Protein AF-A0A848C8Y2-F1 (afdb_monomer_lite)

Sequence (69 aa):
MLKFNKDFFRYFALLGTLGFVIIGNILVSLSIYFLIQKIFFESHLLFIIFLLLGIVSGFYSVYKQIMKK

Secondary structure (DSSP, 8-state):
-----HHHHHHHHHHHHHHHHHHHHHHHHHHHHHHHHHHS---HHHHHHHHHHHHHHHHHHHHHHHHT-

pLDDT: mean 89.59, std 10.82, range [41.81, 97.62]

Foldseek 3Di:
DPPCDPVNVVVVVLVVVLVCLLVVLQVVLVVVVVVVCVVDPDDPVSNVVSNVRSNVNSVVVSVCVVVVD

Structure (mmCIF, N/CA/C/O backbone):
data_AF-A0A848C8Y2-F1
#
_entry.id   AF-A0A848C8Y2-F1
#
loop_
_atom_site.group_PDB
_atom_site.id
_atom_site.type_symbol
_atom_site.label_atom_id
_atom_site.label_alt_id
_atom_site.label_comp_id
_atom_site.label_asym_id
_atom_site.label_entity_id
_atom_site.label_seq_id
_atom_site.pdbx_PDB_ins_code
_atom_site.Cartn_x
_atom_site.Cartn_y
_atom_site.Cartn_z
_atom_site.occupancy
_atom_site.B_iso_or_equiv
_atom_site.auth_seq_id
_atom_site.auth_comp_id
_atom_site.auth_asym_id
_atom_site.auth_atom_id
_atom_site.pdbx_PDB_model_num
ATOM 1 N N . MET A 1 1 ? 31.052 -14.736 -14.092 1.00 41.81 1 MET A N 1
ATOM 2 C CA . MET A 1 1 ? 30.587 -13.335 -14.196 1.00 41.81 1 MET A CA 1
ATOM 3 C C . MET A 1 1 ? 29.129 -13.367 -14.632 1.00 41.81 1 MET A C 1
ATOM 5 O O . MET A 1 1 ? 28.866 -13.707 -15.779 1.00 41.81 1 MET A O 1
ATOM 9 N N . LEU A 1 2 ? 28.188 -13.156 -13.705 1.00 57.00 2 LEU A N 1
ATOM 10 C CA . LEU A 1 2 ? 26.753 -13.112 -14.011 1.00 57.00 2 LEU A CA 1
ATOM 11 C C . LEU A 1 2 ? 26.516 -11.971 -15.008 1.00 57.00 2 LEU A C 1
ATOM 13 O O . LEU A 1 2 ? 26.518 -10.801 -14.632 1.00 57.00 2 LEU A O 1
ATOM 17 N N . LYS A 1 3 ? 26.376 -12.301 -16.297 1.00 61.12 3 LYS A N 1
ATOM 18 C CA . LYS A 1 3 ? 25.914 -11.358 -17.319 1.00 61.12 3 LYS A CA 1
ATOM 19 C C . LYS A 1 3 ? 24.429 -11.127 -17.064 1.00 61.12 3 LYS A C 1
ATOM 21 O O . LYS A 1 3 ? 23.583 -11.761 -17.688 1.00 61.12 3 LYS A O 1
ATOM 26 N N . PHE A 1 4 ? 24.113 -10.277 -16.093 1.00 67.25 4 PHE A N 1
ATOM 27 C CA . PHE A 1 4 ? 22.749 -9.813 -15.905 1.00 67.25 4 PHE A CA 1
ATOM 28 C C . PHE A 1 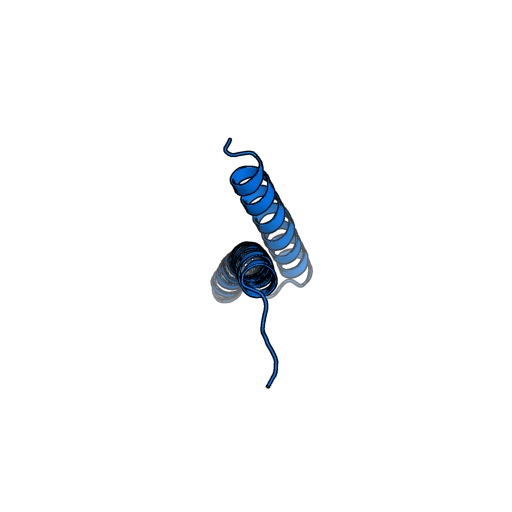4 ? 22.316 -9.117 -17.196 1.00 67.25 4 PHE A C 1
ATOM 30 O O . PHE A 1 4 ? 22.876 -8.092 -17.587 1.00 67.25 4 PHE A O 1
ATOM 37 N N . ASN A 1 5 ? 21.377 -9.739 -17.905 1.00 80.00 5 ASN A N 1
ATOM 38 C CA . ASN A 1 5 ? 20.887 -9.229 -19.173 1.00 80.00 5 ASN A CA 1
ATOM 39 C C . ASN A 1 5 ? 20.106 -7.927 -18.921 1.00 80.00 5 ASN A C 1
ATOM 41 O O . ASN A 1 5 ? 19.359 -7.820 -17.947 1.00 80.00 5 ASN A O 1
ATOM 45 N N . LYS A 1 6 ? 20.252 -6.935 -19.800 1.00 82.38 6 LYS A N 1
ATOM 46 C CA . LYS A 1 6 ? 19.532 -5.654 -19.727 1.00 82.38 6 LYS A CA 1
ATOM 47 C C . LYS A 1 6 ? 18.015 -5.861 -19.629 1.00 82.38 6 LYS A C 1
ATOM 49 O O . LYS A 1 6 ? 17.336 -5.125 -18.916 1.00 82.38 6 LYS A O 1
ATOM 54 N N . ASP A 1 7 ? 17.504 -6.905 -20.278 1.00 86.50 7 ASP A N 1
ATOM 55 C CA . ASP A 1 7 ? 16.092 -7.287 -20.213 1.00 86.50 7 ASP A CA 1
ATOM 56 C C . ASP A 1 7 ? 15.666 -7.739 -18.814 1.00 86.50 7 ASP A C 1
ATOM 58 O O . ASP A 1 7 ? 14.583 -7.380 -18.360 1.00 86.50 7 ASP A O 1
ATOM 62 N N . PHE A 1 8 ? 16.533 -8.459 -18.094 1.00 89.56 8 PHE A N 1
ATOM 63 C CA . PHE A 1 8 ? 16.262 -8.886 -16.722 1.00 89.56 8 PHE A CA 1
ATOM 64 C C . PHE A 1 8 ? 16.054 -7.676 -15.810 1.00 89.56 8 PHE A C 1
ATOM 66 O O . PHE A 1 8 ? 15.035 -7.591 -15.129 1.00 89.56 8 PHE A O 1
ATOM 73 N N . PHE A 1 9 ? 16.963 -6.696 -15.859 1.00 89.56 9 PHE A N 1
ATOM 74 C CA . PHE A 1 9 ? 16.806 -5.463 -15.084 1.00 89.56 9 PHE A CA 1
ATOM 75 C C . PHE A 1 9 ? 15.559 -4.677 -15.486 1.00 89.56 9 PHE A C 1
ATOM 77 O O . PHE A 1 9 ? 14.901 -4.106 -14.620 1.00 89.56 9 PHE A O 1
ATOM 84 N N . ARG A 1 10 ? 15.199 -4.668 -16.775 1.00 88.69 10 ARG A N 1
ATOM 85 C CA . ARG A 1 10 ? 13.987 -3.992 -17.248 1.00 88.69 10 ARG A CA 1
ATOM 86 C C . ARG A 1 10 ? 12.725 -4.628 -16.671 1.00 88.69 10 ARG A C 1
ATOM 88 O O . ARG A 1 10 ? 11.878 -3.912 -16.144 1.00 88.69 10 ARG A O 1
ATOM 95 N N . TYR A 1 11 ? 12.595 -5.952 -16.749 1.00 90.88 11 TYR A N 1
ATOM 96 C CA . TYR A 1 11 ? 11.437 -6.651 -16.188 1.00 90.88 11 TYR A CA 1
ATOM 97 C C . TYR A 1 11 ? 11.399 -6.557 -14.668 1.00 90.88 11 TYR A C 1
ATOM 99 O O . TYR A 1 11 ? 10.329 -6.335 -14.113 1.00 90.88 11 TYR A O 1
ATOM 107 N N . PHE A 1 12 ? 12.553 -6.647 -14.006 1.00 92.31 12 PHE A N 1
ATOM 108 C CA . PHE A 1 12 ? 12.651 -6.475 -12.562 1.00 92.31 12 PHE A CA 1
ATOM 109 C C . PHE A 1 12 ? 12.214 -5.075 -12.122 1.00 92.31 12 PHE A C 1
ATOM 111 O O . PHE A 1 12 ? 11.419 -4.948 -11.197 1.00 92.31 12 PHE A O 1
ATOM 118 N N . ALA A 1 13 ? 12.673 -4.029 -12.815 1.00 92.00 13 ALA A N 1
ATOM 119 C CA . ALA A 1 13 ? 12.258 -2.659 -12.539 1.00 92.00 13 ALA A CA 1
ATOM 120 C C . ALA A 1 13 ? 10.745 -2.486 -12.726 1.00 92.00 13 ALA A C 1
ATOM 122 O O . ALA A 1 13 ? 10.092 -1.937 -11.847 1.00 92.00 13 ALA A O 1
ATOM 123 N N 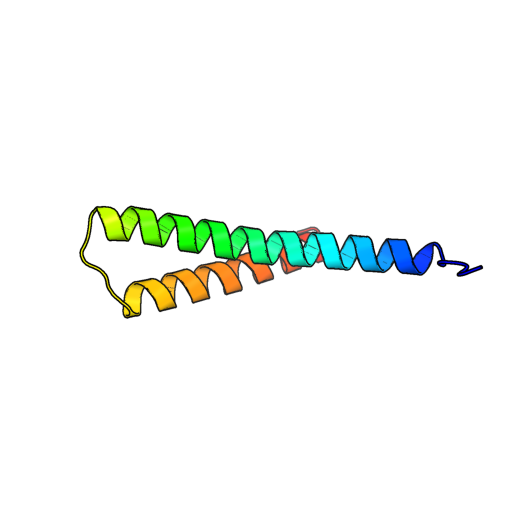. LEU A 1 14 ? 10.174 -3.019 -13.814 1.00 92.25 14 LEU A N 1
ATOM 124 C CA . LEU A 1 14 ? 8.728 -2.976 -14.055 1.00 92.25 14 LEU A CA 1
ATOM 125 C C . LEU A 1 14 ? 7.944 -3.676 -12.939 1.00 92.25 14 LEU A C 1
ATOM 127 O O . LEU A 1 14 ? 7.028 -3.087 -12.371 1.00 92.25 14 LEU A O 1
ATOM 131 N N . LEU A 1 15 ? 8.324 -4.904 -12.586 1.00 93.06 15 LEU A N 1
ATOM 132 C CA . LEU A 1 15 ? 7.695 -5.658 -11.500 1.00 93.06 15 LEU A CA 1
ATOM 133 C C . LEU A 1 15 ? 7.815 -4.924 -10.163 1.00 93.06 15 LEU A C 1
ATOM 135 O O . LEU A 1 15 ? 6.836 -4.829 -9.426 1.00 93.06 15 LEU A O 1
ATOM 139 N N . GLY A 1 16 ? 8.989 -4.357 -9.884 1.00 94.56 16 GLY A N 1
ATOM 140 C CA . GLY A 1 16 ? 9.246 -3.550 -8.699 1.00 94.56 16 GLY A CA 1
ATOM 141 C C . GLY A 1 16 ? 8.346 -2.320 -8.637 1.00 94.56 16 GLY A C 1
ATOM 142 O O . GLY A 1 16 ? 7.724 -2.080 -7.608 1.00 94.56 16 GLY A O 1
ATOM 143 N N . THR A 1 17 ? 8.205 -1.577 -9.737 1.00 94.25 17 THR A N 1
ATOM 144 C CA . THR A 1 17 ? 7.323 -0.403 -9.799 1.00 94.25 17 THR A CA 1
ATOM 145 C C . THR A 1 17 ? 5.861 -0.787 -9.581 1.00 94.25 17 THR A C 1
ATOM 147 O O . THR A 1 17 ? 5.186 -0.168 -8.761 1.00 94.25 17 THR A O 1
ATOM 150 N N . LEU A 1 18 ? 5.368 -1.828 -10.256 1.00 95.31 18 LEU A N 1
ATOM 151 C CA . LEU A 1 18 ? 3.980 -2.274 -10.103 1.00 95.31 18 LEU A CA 1
ATOM 152 C C . LEU A 1 18 ? 3.700 -2.791 -8.685 1.00 95.31 18 LEU A C 1
ATOM 154 O O . LEU A 1 18 ? 2.701 -2.415 -8.073 1.00 95.31 18 LEU A O 1
ATOM 158 N N . GLY A 1 19 ? 4.608 -3.601 -8.137 1.00 94.62 19 GLY A N 1
ATOM 159 C CA . GLY A 1 19 ? 4.522 -4.086 -6.762 1.00 94.62 19 GLY A CA 1
ATOM 160 C C . GLY A 1 19 ? 4.544 -2.942 -5.749 1.00 94.62 19 GLY A C 1
ATOM 161 O O . GLY A 1 19 ? 3.724 -2.922 -4.833 1.00 94.62 19 GLY A O 1
ATOM 162 N N . PHE A 1 20 ? 5.409 -1.946 -5.951 1.00 96.50 20 PHE A N 1
ATOM 163 C CA . PHE A 1 20 ? 5.485 -0.762 -5.096 1.00 96.50 20 PHE A CA 1
ATOM 164 C C . PHE A 1 20 ? 4.182 0.044 -5.105 1.00 96.50 20 PHE A C 1
ATOM 166 O O . PHE A 1 20 ? 3.728 0.483 -4.052 1.00 96.50 20 PHE A O 1
ATOM 173 N N . VAL A 1 21 ? 3.533 0.191 -6.263 1.00 96.00 21 VAL A N 1
ATOM 174 C CA . VAL A 1 21 ? 2.231 0.871 -6.374 1.00 96.00 21 VAL A CA 1
ATOM 175 C C . VAL A 1 21 ? 1.142 0.126 -5.597 1.00 96.00 21 VAL A C 1
ATOM 177 O O . VAL A 1 21 ? 0.346 0.761 -4.900 1.00 96.00 21 VAL A O 1
ATOM 180 N N . ILE A 1 22 ? 1.104 -1.206 -5.688 1.00 96.38 22 ILE A N 1
ATOM 181 C CA . ILE A 1 22 ? 0.121 -2.027 -4.964 1.00 96.38 22 ILE A CA 1
ATOM 182 C C . ILE A 1 22 ? 0.365 -1.941 -3.456 1.00 96.38 22 ILE A C 1
ATOM 184 O O . ILE A 1 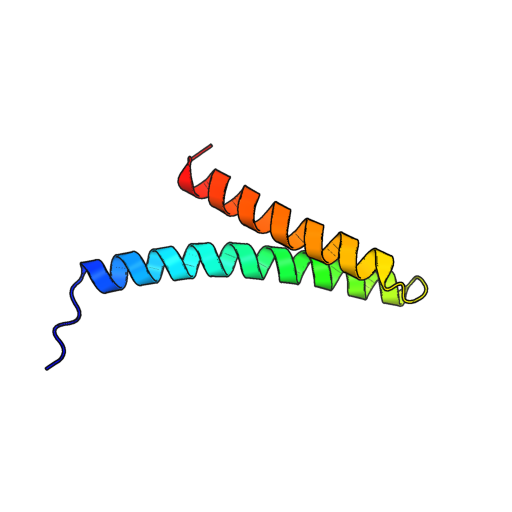22 ? -0.554 -1.612 -2.707 1.00 96.38 22 ILE A O 1
ATOM 188 N N . ILE A 1 23 ? 1.605 -2.173 -3.015 1.00 97.00 23 ILE A N 1
ATOM 189 C CA . ILE A 1 23 ? 1.984 -2.090 -1.598 1.00 97.00 23 ILE A CA 1
ATOM 190 C C . ILE A 1 23 ? 1.704 -0.685 -1.060 1.00 97.00 23 ILE A C 1
ATOM 192 O O . ILE A 1 23 ? 1.121 -0.553 0.011 1.00 97.00 23 ILE A O 1
ATOM 196 N N . GLY A 1 24 ? 2.039 0.362 -1.816 1.00 96.62 24 GLY A N 1
ATOM 197 C CA . GLY A 1 24 ? 1.763 1.747 -1.446 1.00 96.62 24 GLY A CA 1
ATOM 198 C C . GLY A 1 24 ? 0.273 2.010 -1.220 1.00 96.62 24 GLY A C 1
ATOM 199 O O . GLY A 1 24 ? -0.094 2.585 -0.201 1.00 96.62 24 GLY A O 1
ATOM 200 N N . ASN A 1 25 ? -0.601 1.528 -2.110 1.00 97.12 25 ASN A N 1
ATOM 201 C CA . ASN A 1 25 ? -2.055 1.655 -1.940 1.00 97.12 25 ASN A CA 1
ATOM 202 C C . ASN A 1 25 ? -2.562 0.923 -0.690 1.00 97.12 25 ASN A C 1
ATOM 204 O O . ASN A 1 25 ? -3.372 1.470 0.060 1.00 97.12 25 ASN A O 1
ATOM 208 N N . ILE A 1 26 ? -2.068 -0.293 -0.443 1.00 97.00 26 ILE A N 1
ATOM 209 C CA . ILE A 1 26 ? -2.422 -1.066 0.754 1.00 97.00 26 ILE A CA 1
ATOM 210 C C . ILE A 1 26 ? -1.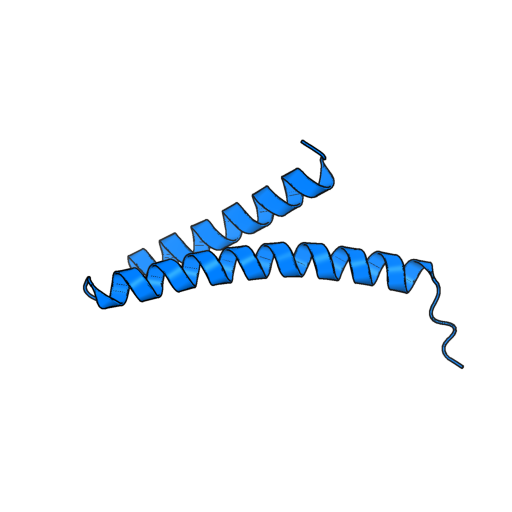969 -0.327 2.016 1.00 97.00 26 ILE A C 1
ATOM 212 O O . ILE A 1 26 ? -2.767 -0.148 2.933 1.00 97.00 26 ILE A O 1
ATOM 216 N N . LEU A 1 27 ? -0.726 0.159 2.050 1.00 97.19 27 LEU A N 1
ATOM 217 C CA . LEU A 1 27 ? -0.186 0.897 3.190 1.00 97.19 27 LEU A CA 1
ATOM 218 C C . LEU A 1 27 ? -0.952 2.192 3.453 1.00 97.19 27 LEU A C 1
ATOM 220 O O . LEU A 1 27 ? -1.239 2.487 4.611 1.00 97.19 27 LEU A O 1
ATOM 224 N N . VAL A 1 28 ? -1.325 2.942 2.414 1.00 96.69 28 VAL A N 1
ATOM 225 C CA . VAL A 1 28 ? -2.137 4.161 2.561 1.00 96.69 28 VAL A CA 1
ATOM 226 C C . VAL A 1 28 ? -3.507 3.822 3.142 1.00 96.69 28 VAL A C 1
ATOM 228 O O . VAL A 1 28 ? -3.923 4.441 4.120 1.00 96.69 28 VAL A O 1
ATOM 231 N N . SER A 1 29 ? -4.181 2.804 2.604 1.00 96.38 29 SER A N 1
ATOM 232 C CA . SER A 1 29 ? -5.494 2.375 3.096 1.00 96.38 29 SER A CA 1
ATOM 233 C C . SER A 1 29 ? -5.443 1.918 4.559 1.00 96.38 29 SER A C 1
ATOM 235 O O . SER A 1 29 ? -6.267 2.327 5.377 1.00 96.38 29 SER A O 1
ATOM 237 N N . LEU A 1 30 ? -4.423 1.137 4.926 1.00 95.81 30 LEU A N 1
ATOM 238 C CA . LEU A 1 30 ? -4.215 0.704 6.309 1.00 95.81 30 LEU A CA 1
ATOM 239 C C . LEU A 1 30 ? -3.825 1.863 7.234 1.00 95.81 30 LEU A C 1
ATOM 241 O O . LEU A 1 30 ? -4.287 1.917 8.369 1.00 95.81 30 LEU A O 1
ATOM 245 N N . SER A 1 31 ? -3.031 2.822 6.758 1.00 95.06 31 SER A N 1
ATOM 246 C CA . SER A 1 31 ? -2.698 4.032 7.523 1.00 95.06 31 SER A CA 1
ATOM 247 C C . SER A 1 31 ? -3.954 4.838 7.850 1.00 95.06 31 SER A C 1
ATOM 249 O O . SER A 1 31 ? -4.113 5.296 8.980 1.00 95.06 31 SER A O 1
ATOM 251 N N . ILE A 1 32 ? -4.883 4.956 6.895 1.00 93.75 32 ILE A N 1
ATOM 252 C CA . ILE A 1 32 ? -6.185 5.595 7.119 1.00 93.75 32 ILE A CA 1
ATOM 253 C C . ILE A 1 32 ? -6.998 4.809 8.154 1.00 93.75 32 ILE A C 1
ATOM 255 O O . ILE A 1 32 ? -7.548 5.418 9.071 1.00 93.75 32 ILE A O 1
ATOM 259 N N . TYR A 1 33 ? -7.029 3.476 8.066 1.00 93.88 33 TYR A N 1
ATOM 260 C CA . TYR A 1 33 ? -7.677 2.642 9.080 1.00 93.88 33 TYR A CA 1
ATOM 261 C C . TYR A 1 33 ? -7.116 2.908 10.484 1.00 93.88 33 TYR A C 1
ATOM 263 O O . TYR A 1 33 ? -7.897 3.160 11.396 1.00 93.88 33 TYR A O 1
ATOM 271 N N . PHE A 1 34 ? -5.792 2.931 10.662 1.00 91.38 34 PHE A N 1
ATOM 272 C CA . PHE A 1 34 ? -5.183 3.185 11.973 1.00 91.38 34 PHE A CA 1
ATOM 273 C C . PHE A 1 34 ? -5.485 4.591 12.509 1.00 91.38 34 PHE A C 1
ATOM 275 O O . PHE A 1 34 ? -5.662 4.770 13.714 1.00 91.38 34 PHE A O 1
ATOM 282 N N . LEU A 1 35 ? -5.592 5.594 11.631 1.00 92.06 35 LEU A N 1
ATOM 283 C CA . LEU A 1 35 ? -6.031 6.935 12.024 1.00 92.06 35 LEU A CA 1
ATOM 284 C C . LEU A 1 35 ? -7.490 6.938 12.494 1.00 92.06 35 LEU A C 1
ATOM 286 O O . LEU A 1 35 ? -7.801 7.561 13.508 1.00 92.06 35 LEU A O 1
ATOM 290 N N . ILE A 1 36 ? -8.372 6.213 11.801 1.00 88.94 36 ILE A N 1
ATOM 291 C CA . ILE A 1 36 ? -9.784 6.081 12.181 1.00 88.94 36 ILE A CA 1
ATOM 292 C C . ILE A 1 36 ? -9.919 5.280 13.480 1.00 88.94 36 ILE A C 1
ATOM 294 O O . ILE A 1 36 ? -10.652 5.709 14.362 1.00 88.94 36 ILE A O 1
ATOM 298 N N . GLN A 1 37 ? -9.173 4.186 13.644 1.00 90.12 37 GLN A N 1
ATOM 299 C CA . GLN A 1 37 ? -9.113 3.378 14.871 1.00 90.12 37 GLN A CA 1
ATOM 300 C C . GLN A 1 37 ? -8.617 4.179 16.083 1.00 90.12 37 GLN A C 1
ATOM 302 O O . GLN A 1 37 ? -8.892 3.831 17.223 1.00 90.12 37 GLN A O 1
ATOM 307 N N . LYS A 1 38 ? -7.867 5.264 15.880 1.00 85.31 38 LYS A N 1
ATOM 308 C CA . LYS A 1 38 ? -7.485 6.138 16.994 1.00 85.31 38 LYS A CA 1
ATOM 309 C C . LYS A 1 38 ? -8.658 6.996 17.494 1.00 85.31 38 LYS A C 1
ATOM 311 O O . LYS A 1 38 ? -8.637 7.437 18.639 1.00 85.31 38 LYS A O 1
ATOM 316 N N . ILE A 1 39 ? -9.648 7.255 16.637 1.00 85.38 39 ILE A N 1
ATOM 317 C CA . ILE A 1 39 ? -10.819 8.102 16.921 1.00 85.38 39 ILE A CA 1
ATOM 318 C C . ILE A 1 39 ? -12.046 7.247 17.286 1.00 85.38 39 ILE A C 1
ATOM 320 O O . ILE A 1 39 ? -12.829 7.623 18.154 1.00 85.38 39 ILE A O 1
ATOM 324 N N . PHE A 1 40 ? -12.208 6.097 16.633 1.00 79.62 40 PHE A N 1
ATOM 325 C CA . PHE A 1 40 ? -13.269 5.110 16.834 1.00 79.62 40 PHE A CA 1
ATOM 326 C C . PHE A 1 40 ? -12.723 3.835 17.481 1.00 79.62 40 PHE A C 1
ATOM 328 O O . PHE A 1 40 ? -11.529 3.592 17.479 1.00 79.62 40 PHE A O 1
ATOM 335 N N . PHE A 1 41 ? -13.593 2.973 18.002 1.00 80.88 41 PHE A N 1
ATOM 336 C CA . PHE A 1 41 ? -13.179 1.676 18.540 1.00 80.88 41 PHE A CA 1
ATOM 337 C C . PHE A 1 41 ? -12.590 0.753 17.461 1.00 80.88 41 PHE A C 1
ATOM 339 O O . PHE A 1 41 ? -12.971 0.806 16.289 1.00 80.88 41 PHE A O 1
ATOM 346 N N . GLU A 1 42 ? -11.684 -0.132 17.881 1.00 78.75 42 GLU A N 1
ATOM 347 C CA . GLU A 1 42 ? -11.108 -1.168 17.028 1.00 78.75 42 GLU A CA 1
ATOM 348 C C . GLU A 1 42 ? -12.191 -2.099 16.477 1.00 78.75 42 GLU A C 1
ATOM 350 O O . GLU A 1 42 ? -13.007 -2.652 17.216 1.00 78.75 42 GLU A O 1
ATOM 355 N N . SER A 1 43 ? -12.197 -2.276 15.155 1.00 88.25 43 SER A N 1
ATOM 356 C CA . SER A 1 43 ? -13.145 -3.150 14.475 1.00 88.25 43 SER A CA 1
ATOM 357 C C . SER A 1 43 ? -12.436 -3.969 13.410 1.00 88.25 43 SER A C 1
ATOM 359 O O . SER A 1 43 ? -12.016 -3.458 12.370 1.00 88.25 43 SER A O 1
ATOM 361 N N . HIS A 1 44 ? -12.380 -5.277 13.653 1.00 89.25 44 HIS A N 1
ATOM 362 C CA . HIS A 1 44 ? -11.847 -6.272 12.724 1.00 89.25 44 HIS A CA 1
ATOM 363 C C . HIS A 1 44 ? -12.541 -6.215 11.353 1.00 89.25 44 HIS A C 1
ATOM 365 O O . HIS A 1 44 ? -11.905 -6.427 10.323 1.00 89.25 44 HIS A O 1
ATOM 371 N N . LEU A 1 45 ? -13.835 -5.872 11.321 1.00 91.62 45 LEU A N 1
ATOM 372 C CA . LEU A 1 45 ? -14.584 -5.702 10.075 1.00 91.62 45 LEU A CA 1
ATOM 373 C C . LEU A 1 45 ? -14.090 -4.494 9.274 1.00 91.62 45 LEU A C 1
ATOM 375 O O . LEU A 1 45 ? -13.879 -4.609 8.068 1.00 91.62 45 LEU A O 1
ATOM 379 N N . LEU A 1 46 ? -13.859 -3.353 9.934 1.00 90.06 46 LEU A N 1
ATOM 380 C CA . LEU A 1 46 ? -13.313 -2.168 9.267 1.00 90.06 46 LEU A CA 1
ATOM 381 C C . LEU A 1 46 ? -11.911 -2.443 8.724 1.00 90.06 46 LEU A C 1
ATOM 383 O O . LEU A 1 46 ? -11.628 -2.073 7.587 1.00 90.06 46 LEU A O 1
ATOM 387 N N . PHE A 1 47 ? -11.070 -3.155 9.476 1.00 93.00 47 PHE A N 1
ATOM 388 C CA . PHE A 1 47 ? -9.745 -3.551 9.001 1.00 93.00 47 PHE A CA 1
ATOM 389 C C . PHE A 1 47 ? -9.817 -4.344 7.688 1.00 93.00 47 PHE A C 1
ATOM 391 O O . PHE A 1 47 ? -9.136 -3.998 6.723 1.00 93.00 47 PHE A O 1
ATOM 398 N N . ILE A 1 48 ? -10.683 -5.363 7.617 1.00 95.44 48 ILE A N 1
ATOM 399 C CA . ILE A 1 48 ? -10.861 -6.180 6.405 1.00 95.44 48 ILE A CA 1
ATOM 400 C C . ILE A 1 48 ? -11.345 -5.320 5.231 1.00 95.44 48 ILE A C 1
ATOM 402 O O . ILE A 1 48 ? -10.829 -5.456 4.121 1.00 95.44 48 ILE A O 1
ATOM 406 N N . ILE A 1 49 ? -12.292 -4.407 5.465 1.00 95.19 49 ILE A N 1
ATOM 407 C CA . ILE A 1 49 ? -12.801 -3.500 4.426 1.00 95.19 49 ILE A CA 1
ATOM 408 C C . ILE A 1 49 ? -11.676 -2.609 3.887 1.00 95.19 49 ILE A C 1
ATOM 410 O O . ILE A 1 49 ? -11.480 -2.543 2.674 1.00 95.19 49 ILE A O 1
ATOM 414 N N . PHE A 1 50 ? -10.902 -1.963 4.761 1.00 95.44 50 PHE A N 1
ATOM 415 C CA . PHE A 1 50 ? -9.789 -1.107 4.343 1.00 95.44 50 PHE A CA 1
ATOM 416 C C . PHE A 1 50 ? -8.670 -1.897 3.658 1.00 95.44 50 PHE A C 1
ATOM 418 O O . PHE A 1 50 ? -8.094 -1.419 2.677 1.00 95.44 50 PHE A O 1
ATOM 425 N N . LEU A 1 51 ? -8.388 -3.120 4.106 1.00 96.00 51 LEU A N 1
ATOM 426 C CA . LEU A 1 51 ? -7.425 -3.996 3.448 1.00 96.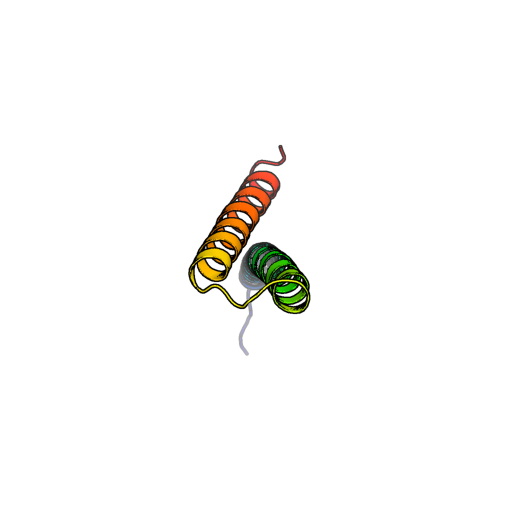00 51 LEU A CA 1
ATOM 427 C C . LEU A 1 51 ? -7.872 -4.330 2.017 1.00 96.00 51 LEU A C 1
ATOM 429 O O . LEU A 1 51 ? -7.095 -4.158 1.077 1.00 96.00 51 LEU A O 1
ATOM 433 N N . LEU A 1 52 ? -9.131 -4.742 1.836 1.00 97.44 52 LEU A N 1
ATOM 434 C CA . LEU A 1 52 ? -9.693 -5.034 0.515 1.00 97.44 52 LEU A CA 1
ATOM 435 C C . LEU A 1 52 ? -9.713 -3.793 -0.382 1.00 97.44 52 LEU A C 1
ATOM 437 O O . LEU A 1 52 ? -9.326 -3.887 -1.546 1.00 97.44 52 LEU A O 1
ATOM 441 N N . LEU A 1 53 ? -10.090 -2.628 0.152 1.00 96.62 53 LEU A N 1
ATOM 442 C CA . LEU A 1 53 ? -10.037 -1.359 -0.579 1.00 96.62 53 LEU A CA 1
ATOM 443 C C . LEU A 1 53 ? -8.614 -1.033 -1.045 1.00 96.62 53 LEU A C 1
ATOM 445 O O . LEU A 1 53 ? -8.423 -0.656 -2.200 1.00 96.62 53 LEU A O 1
ATOM 449 N N . GLY A 1 54 ? -7.614 -1.229 -0.184 1.00 96.88 54 GLY A N 1
ATOM 450 C CA . GLY A 1 54 ? -6.209 -1.019 -0.527 1.00 96.88 54 GLY A CA 1
ATOM 451 C C . GLY A 1 54 ? -5.736 -1.953 -1.641 1.00 96.88 54 GLY A C 1
ATOM 452 O O . GLY A 1 54 ? -5.094 -1.505 -2.591 1.00 96.88 54 GLY A O 1
ATOM 453 N N . ILE A 1 55 ? -6.110 -3.234 -1.568 1.00 97.19 55 ILE A N 1
ATOM 454 C CA . ILE A 1 55 ? -5.792 -4.234 -2.594 1.00 97.19 55 ILE A CA 1
ATOM 455 C C . ILE A 1 55 ? -6.449 -3.855 -3.927 1.00 97.19 55 ILE A C 1
ATOM 457 O O . ILE A 1 55 ? -5.755 -3.717 -4.935 1.00 97.19 55 ILE A O 1
ATOM 461 N N . VAL A 1 56 ? -7.767 -3.638 -3.938 1.00 97.62 56 VAL A N 1
ATOM 462 C CA . VAL A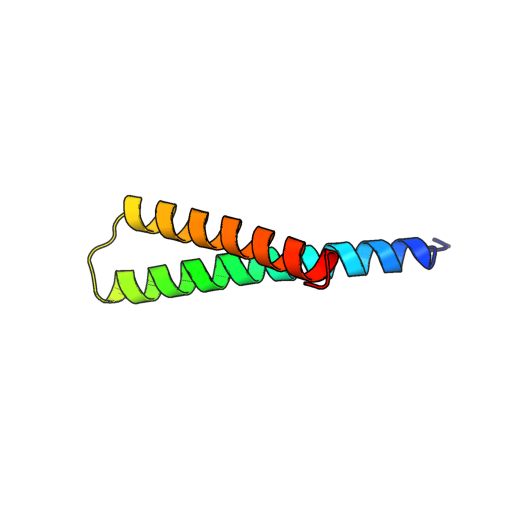 1 56 ? -8.524 -3.305 -5.156 1.00 97.62 56 VAL A CA 1
ATOM 463 C C . VAL A 1 56 ? -8.018 -2.000 -5.773 1.00 97.62 56 VAL A C 1
ATOM 465 O O . VAL A 1 56 ? -7.779 -1.954 -6.979 1.00 97.62 56 VAL A O 1
ATOM 468 N N . SER A 1 57 ? -7.774 -0.967 -4.963 1.00 96.38 57 SER A N 1
ATOM 469 C CA . SER A 1 57 ? -7.204 0.307 -5.422 1.00 96.38 57 SER A CA 1
ATOM 470 C C . SER A 1 57 ? -5.796 0.138 -5.994 1.00 96.38 57 SER A C 1
ATOM 472 O O . SER A 1 57 ? -5.474 0.708 -7.041 1.00 96.38 57 SER A O 1
ATOM 474 N N . GLY A 1 58 ? -4.960 -0.683 -5.353 1.00 96.38 58 GLY A N 1
ATOM 475 C CA . GLY A 1 58 ? -3.617 -1.002 -5.831 1.00 96.38 58 GLY A CA 1
ATOM 476 C C . GLY A 1 58 ? -3.640 -1.667 -7.203 1.00 96.38 58 GLY A C 1
ATOM 477 O O . GLY A 1 58 ? -2.971 -1.200 -8.129 1.00 96.38 58 GLY A O 1
ATOM 478 N N . PHE A 1 59 ? -4.463 -2.703 -7.364 1.00 95.94 59 PHE A N 1
ATOM 479 C CA . PHE A 1 59 ? -4.635 -3.384 -8.647 1.00 95.94 59 PHE A CA 1
ATOM 480 C C . PHE A 1 59 ? -5.249 -2.474 -9.712 1.00 95.94 59 PHE A C 1
ATOM 482 O O . PHE A 1 59 ? -4.778 -2.475 -10.849 1.00 95.94 59 PHE A O 1
ATOM 489 N N . TYR A 1 60 ? -6.244 -1.659 -9.360 1.00 95.75 60 TYR A N 1
ATOM 490 C CA . TYR A 1 60 ? -6.841 -0.694 -10.282 1.00 95.75 60 TYR A CA 1
ATOM 491 C C . TYR A 1 60 ? -5.820 0.352 -10.753 1.00 95.75 60 TYR A C 1
ATOM 493 O O . TYR A 1 60 ? -5.751 0.661 -11.942 1.00 95.75 60 TYR A O 1
ATOM 501 N N . SER A 1 61 ? -4.974 0.847 -9.848 1.00 94.94 61 SER A N 1
ATOM 502 C CA . SER A 1 61 ? -3.909 1.808 -10.160 1.00 94.94 61 SER A CA 1
ATOM 503 C C . SER A 1 61 ? -2.861 1.216 -11.102 1.00 94.94 61 SER A C 1
ATOM 505 O O . SER A 1 61 ? -2.449 1.872 -12.061 1.00 94.94 61 SER A O 1
ATOM 507 N N . VAL A 1 62 ? -2.456 -0.035 -10.866 1.00 95.19 62 VAL A N 1
ATOM 508 C CA . VAL A 1 62 ? -1.551 -0.773 -11.759 1.00 95.19 62 VAL A CA 1
ATOM 509 C C . VAL A 1 62 ? -2.195 -1.018 -13.119 1.00 95.19 62 VAL A C 1
ATOM 511 O O . VAL A 1 62 ? -1.575 -0.736 -14.143 1.00 95.19 62 VAL A O 1
ATOM 514 N N . TYR A 1 63 ? -3.444 -1.482 -13.146 1.00 93.88 63 TYR A N 1
ATOM 515 C CA . TYR A 1 63 ? -4.195 -1.678 -14.383 1.00 93.88 63 TYR A CA 1
ATOM 516 C C . TYR A 1 63 ? -4.258 -0.385 -15.201 1.00 93.88 63 TYR A C 1
ATOM 518 O O . TYR A 1 63 ? -3.959 -0.393 -16.395 1.00 93.88 63 TYR A O 1
ATOM 526 N N . LYS A 1 64 ? -4.566 0.738 -14.545 1.00 93.38 64 LYS A N 1
ATOM 527 C CA . LYS A 1 64 ? -4.606 2.061 -15.167 1.00 93.38 64 LYS A CA 1
ATOM 528 C C . LYS A 1 64 ? -3.241 2.472 -15.735 1.00 93.38 64 LYS A C 1
ATOM 530 O O . LYS A 1 64 ? -3.171 2.885 -16.890 1.00 93.38 64 LYS A O 1
ATOM 535 N N . GLN A 1 65 ? -2.155 2.282 -14.979 1.00 90.94 65 GLN A N 1
ATOM 536 C CA . GLN A 1 65 ? -0.790 2.570 -15.445 1.00 90.94 65 GLN A CA 1
ATOM 537 C C . GLN A 1 65 ? -0.387 1.734 -16.664 1.00 90.94 65 GLN A C 1
ATOM 539 O O . GLN A 1 65 ? 0.173 2.276 -17.616 1.00 90.94 65 GLN A O 1
ATOM 544 N N . ILE A 1 66 ? -0.685 0.432 -16.657 1.00 90.06 66 ILE A N 1
ATOM 545 C CA . ILE A 1 66 ? -0.364 -0.466 -17.775 1.00 90.06 66 ILE A CA 1
ATOM 546 C C . ILE A 1 66 ? -1.187 -0.092 -19.011 1.00 90.06 66 ILE A C 1
ATOM 548 O O . ILE A 1 66 ? -0.647 -0.013 -20.114 1.00 90.06 66 ILE A O 1
ATOM 552 N N . MET A 1 67 ? -2.481 0.172 -18.827 1.00 90.12 67 MET A N 1
ATOM 553 C CA . MET A 1 67 ? -3.397 0.513 -19.917 1.00 90.12 67 MET A CA 1
ATOM 554 C C . MET A 1 67 ? -3.249 1.956 -20.418 1.00 90.12 67 MET A C 1
ATOM 556 O O . MET A 1 67 ? -3.890 2.303 -21.409 1.00 90.12 67 MET A O 1
ATOM 560 N N . LYS A 1 68 ? -2.427 2.793 -19.762 1.00 72.88 68 LYS A N 1
ATOM 561 C CA . LYS A 1 68 ? -2.253 4.230 -20.055 1.00 72.88 68 LYS A CA 1
ATOM 562 C C . LYS A 1 68 ? -3.583 4.996 -20.205 1.00 72.88 68 LYS A C 1
ATOM 564 O O . LYS A 1 68 ? -3.669 5.933 -20.998 1.00 72.88 68 LYS A O 1
ATOM 569 N N . LYS A 1 69 ? -4.616 4.574 -19.476 1.00 54.97 69 LYS A N 1
ATOM 570 C CA . LYS A 1 69 ? -5.878 5.318 -19.314 1.00 54.97 69 LYS A CA 1
ATOM 571 C C . LYS A 1 69 ? -5.770 6.266 -18.124 1.00 54.97 69 LYS A C 1
ATOM 573 O O . LYS A 1 69 ? -6.608 7.183 -18.009 1.00 54.97 69 LYS A O 1
#

Radius of gyration: 16.67 Å; chains: 1; bounding box: 45×21×39 Å